Protein AF-A0A9E1WHT6-F1 (afdb_monomer)

Sequence (62 aa):
MIENLTPQQSWDLMQANPSAVMIDVRTKVEHDFVGHPVNAVHVPWKEAPDWQVNPGFVEQVK

Solvent-accessible surface area (backbone atoms only — not comparable to full-atom values): 4032 Å² total; per-residue (Å²): 135,92,82,88,69,53,75,65,56,50,50,53,47,47,72,76,33,86,85,59,81,50,73,41,45,55,35,69,66,50,47,72,71,75,50,70,68,87,86,46,46,79,55,46,46,36,46,83,94,79,59,49,71,43,88,58,45,71,72,75,74,107

Secondary structure (DSSP, 8-state):
------HHHHHHHHHH-TT---EE-S-HHHHHHT---TTPEE--SB-TTT--B-TTHHHHT-

Mean predicted aligned error: 2.6 Å

pLDDT: mean 96.15, std 3.01, range [78.25, 98.19]

Foldseek 3Di:
DDDDDDPVRLVVCVVVDVPDAAEDQDEPCCCVPVHDDPRHHYDHQAYPDVRDGDPCRVVVVD

Structure (mmCIF, N/CA/C/O backbone):
data_AF-A0A9E1WHT6-F1
#
_entry.id   AF-A0A9E1WHT6-F1
#
loop_
_atom_site.group_PDB
_atom_site.id
_atom_site.type_symbol
_atom_site.label_atom_id
_atom_site.label_alt_id
_atom_site.label_comp_id
_atom_site.label_asym_id
_atom_site.label_entity_id
_atom_site.label_seq_id
_atom_site.pdbx_PDB_ins_code
_atom_site.Cartn_x
_atom_site.Cartn_y
_atom_site.Cartn_z
_atom_site.occupancy
_atom_site.B_iso_or_equiv
_atom_site.auth_seq_id
_atom_site.auth_comp_id
_atom_site.auth_asym_id
_atom_site.auth_atom_id
_atom_site.pdbx_PDB_model_num
ATOM 1 N N . MET A 1 1 ? -19.559 1.042 -2.520 1.00 78.25 1 MET A N 1
ATOM 2 C CA . MET A 1 1 ? -19.061 2.294 -3.133 1.00 78.25 1 MET A CA 1
ATOM 3 C C . MET A 1 1 ? -17.668 2.523 -2.573 1.00 78.25 1 MET A C 1
ATOM 5 O O . MET A 1 1 ? -17.478 2.202 -1.409 1.00 78.25 1 MET A O 1
ATOM 9 N N . ILE A 1 2 ? -16.698 2.958 -3.380 1.00 89.19 2 ILE A N 1
ATOM 10 C CA . ILE A 1 2 ? -15.352 3.279 -2.877 1.00 89.19 2 ILE A CA 1
ATOM 11 C C . ILE A 1 2 ? -15.382 4.723 -2.380 1.00 89.19 2 ILE A C 1
ATOM 13 O O . ILE A 1 2 ? -15.816 5.608 -3.117 1.00 89.19 2 ILE A O 1
ATOM 17 N N . GLU A 1 3 ? -14.954 4.943 -1.141 1.00 94.50 3 GLU A N 1
ATOM 18 C CA . GLU A 1 3 ? -14.879 6.267 -0.524 1.00 94.50 3 GLU A CA 1
ATOM 19 C C . GLU A 1 3 ? -13.452 6.811 -0.611 1.00 94.50 3 GLU A C 1
ATOM 21 O O . GLU A 1 3 ? -12.487 6.099 -0.339 1.00 94.50 3 GLU A O 1
ATOM 26 N N . ASN A 1 4 ? -13.318 8.085 -0.981 1.00 96.19 4 ASN A N 1
ATOM 27 C CA . ASN A 1 4 ? -12.035 8.780 -0.966 1.00 96.19 4 ASN A CA 1
ATOM 28 C C . ASN A 1 4 ? -11.916 9.558 0.345 1.00 96.19 4 ASN A C 1
ATOM 30 O O . ASN A 1 4 ? -12.615 10.552 0.541 1.00 96.19 4 ASN A O 1
ATOM 34 N N . LEU A 1 5 ? -11.032 9.104 1.229 1.00 97.06 5 LEU A N 1
ATOM 35 C CA . LEU A 1 5 ? -10.747 9.754 2.506 1.00 97.06 5 LEU A CA 1
ATOM 36 C C . LEU A 1 5 ? -9.548 10.699 2.382 1.00 97.06 5 LEU A C 1
ATOM 38 O O . LEU A 1 5 ? -8.603 10.447 1.633 1.00 97.06 5 LEU A O 1
ATOM 42 N N . THR A 1 6 ? -9.563 11.787 3.148 1.00 98.12 6 THR A N 1
ATOM 43 C CA . THR A 1 6 ? -8.362 12.611 3.356 1.00 98.12 6 THR A CA 1
ATOM 44 C C . THR A 1 6 ? -7.332 11.860 4.211 1.00 98.12 6 THR A C 1
ATOM 46 O O . THR A 1 6 ? -7.710 10.951 4.952 1.00 98.12 6 THR A O 1
ATOM 49 N N . PRO A 1 7 ? -6.040 12.251 4.201 1.00 96.75 7 PRO A N 1
ATOM 50 C CA . PRO A 1 7 ? -5.029 11.608 5.044 1.00 96.75 7 PRO A CA 1
ATOM 51 C C . PRO A 1 7 ? -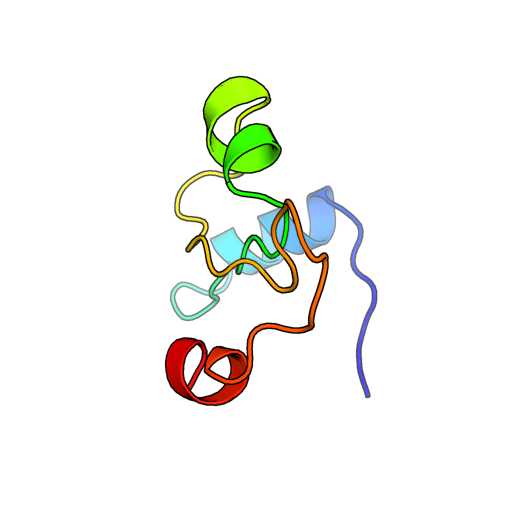5.392 11.577 6.535 1.00 96.75 7 PRO A C 1
ATOM 53 O O . PRO A 1 7 ? -5.188 10.555 7.186 1.00 96.75 7 PRO A O 1
ATOM 56 N N . GLN A 1 8 ? -5.981 12.660 7.058 1.00 97.75 8 GLN A N 1
ATOM 57 C CA . GLN A 1 8 ? -6.419 12.721 8.454 1.00 97.75 8 GLN A CA 1
ATOM 58 C C . GLN A 1 8 ? -7.549 11.723 8.728 1.00 97.75 8 GLN A C 1
ATOM 60 O O . GLN A 1 8 ? -7.461 10.958 9.678 1.00 97.75 8 GLN A O 1
ATOM 65 N N . GLN A 1 9 ? -8.564 11.663 7.861 1.00 97.75 9 GLN A N 1
ATOM 66 C CA . GLN A 1 9 ? -9.671 10.711 8.014 1.00 97.75 9 GLN 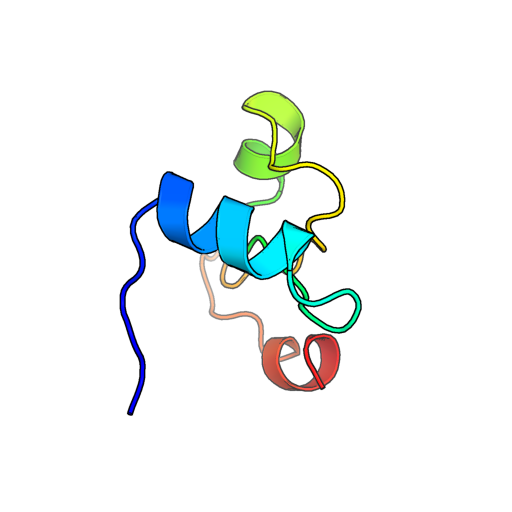A CA 1
ATOM 67 C C . GLN A 1 9 ? -9.202 9.254 7.917 1.00 97.75 9 GLN A C 1
ATOM 69 O O . GLN A 1 9 ? -9.669 8.412 8.678 1.00 97.75 9 GLN A O 1
ATOM 74 N N . SER A 1 10 ? -8.266 8.951 7.013 1.00 96.75 10 SER A N 1
ATOM 75 C CA . SER A 1 10 ? -7.661 7.618 6.910 1.00 96.75 10 SER A CA 1
ATOM 76 C C . SER A 1 10 ? -6.901 7.246 8.180 1.00 96.75 10 SER A C 1
ATOM 78 O O . SER A 1 10 ? -7.011 6.117 8.654 1.00 96.75 10 SER A O 1
ATOM 80 N N . TRP A 1 11 ? -6.148 8.189 8.754 1.00 96.25 11 TRP A N 1
ATOM 81 C CA . TRP A 1 11 ? -5.455 7.971 10.021 1.00 96.25 11 TRP A CA 1
ATOM 82 C C . TRP A 1 11 ? -6.437 7.754 11.175 1.00 96.25 11 TRP A C 1
ATOM 84 O O . TRP A 1 11 ? -6.294 6.782 11.913 1.00 96.25 11 TRP A O 1
ATOM 94 N N . ASP A 1 12 ? -7.467 8.593 11.289 1.00 97.25 12 ASP A N 1
ATOM 95 C CA . ASP A 1 12 ? -8.496 8.472 12.325 1.00 97.25 12 ASP A CA 1
ATOM 96 C C . ASP A 1 12 ? -9.224 7.120 12.230 1.00 97.25 12 ASP A C 1
ATOM 98 O O . ASP A 1 12 ? -9.455 6.469 13.249 1.00 97.25 12 ASP A O 1
ATOM 102 N N . LEU A 1 13 ? -9.514 6.647 11.012 1.00 96.38 13 LEU A N 1
ATOM 103 C CA . LEU A 1 13 ? -10.094 5.324 10.769 1.00 96.38 13 LEU A CA 1
ATOM 104 C C . LEU A 1 13 ? -9.174 4.201 11.261 1.00 96.38 13 LEU A C 1
ATOM 106 O O . LEU A 1 13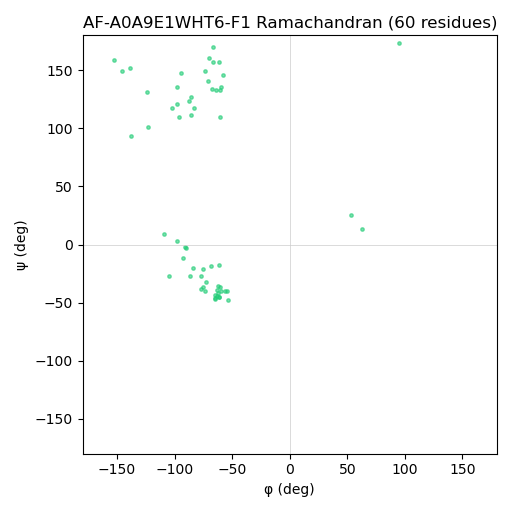 ? -9.644 3.282 11.929 1.00 96.38 13 LEU A O 1
ATOM 110 N N . MET A 1 14 ? -7.873 4.286 10.967 1.00 96.12 14 MET A N 1
ATOM 111 C CA . MET A 1 14 ? -6.880 3.313 11.436 1.00 96.12 14 MET A CA 1
ATOM 112 C C . MET A 1 14 ? -6.777 3.286 12.967 1.00 96.12 14 MET A C 1
ATOM 114 O O . MET A 1 14 ? -6.582 2.221 13.545 1.00 96.12 14 MET A O 1
ATOM 118 N N . GLN A 1 15 ? -6.920 4.437 13.636 1.00 95.88 15 GLN A N 1
ATOM 119 C CA . GLN A 1 15 ? -6.915 4.497 15.103 1.00 95.88 15 GLN A CA 1
ATOM 120 C C . GLN A 1 15 ? -8.208 3.940 15.709 1.00 95.88 15 GLN A C 1
ATOM 122 O O . GLN A 1 15 ? -8.173 3.260 16.734 1.00 95.88 15 GLN A O 1
ATOM 127 N N . ALA A 1 16 ? -9.353 4.237 15.093 1.00 97.94 16 ALA A N 1
ATOM 128 C CA . ALA A 1 16 ? -10.663 3.844 15.601 1.00 97.94 16 ALA A CA 1
ATOM 129 C C . ALA A 1 16 ? -10.991 2.365 15.348 1.00 97.94 16 ALA A C 1
ATOM 131 O O . ALA A 1 16 ? -11.769 1.774 16.099 1.00 97.94 16 ALA A O 1
ATOM 132 N N . ASN A 1 17 ? -10.421 1.765 14.301 1.00 97.25 17 ASN A N 1
ATOM 133 C CA . ASN A 1 17 ? -10.679 0.385 13.919 1.00 97.25 17 ASN A CA 1
ATOM 134 C C . ASN A 1 17 ? -9.381 -0.443 13.873 1.00 97.25 17 ASN A C 1
ATOM 136 O O . ASN A 1 17 ? -8.686 -0.425 12.857 1.00 97.25 17 ASN A O 1
ATOM 140 N N . PRO A 1 18 ? -9.093 -1.258 14.906 1.00 94.50 18 PRO A N 1
ATOM 141 C CA . PRO A 1 18 ? -7.915 -2.127 14.933 1.00 94.50 18 PRO A CA 1
ATOM 142 C C . PRO A 1 18 ? -7.861 -3.183 13.820 1.00 94.50 18 PRO A C 1
ATOM 144 O O . PRO A 1 18 ? -6.800 -3.753 13.587 1.00 94.50 18 PRO A O 1
ATOM 147 N N . SER A 1 19 ? -8.984 -3.482 13.155 1.00 95.25 19 SER A N 1
ATOM 148 C CA . SER A 1 19 ? -9.017 -4.407 12.016 1.00 95.25 19 SER A CA 1
ATOM 149 C C . SER A 1 19 ? -8.789 -3.711 10.671 1.00 95.25 19 SER A C 1
ATOM 151 O O . SER A 1 19 ? -8.821 -4.377 9.637 1.00 95.25 19 SER A O 1
ATOM 153 N N . ALA A 1 20 ? -8.652 -2.383 10.649 1.00 95.88 20 ALA A N 1
ATOM 154 C CA . ALA A 1 20 ? -8.356 -1.653 9.428 1.00 95.88 20 ALA A CA 1
ATOM 155 C C . ALA A 1 20 ? -6.917 -1.931 8.982 1.00 95.88 20 ALA A C 1
ATOM 157 O O . ALA A 1 20 ? -5.993 -1.991 9.793 1.00 95.88 20 ALA A O 1
ATOM 158 N N . VAL A 1 21 ? -6.735 -2.076 7.672 1.00 95.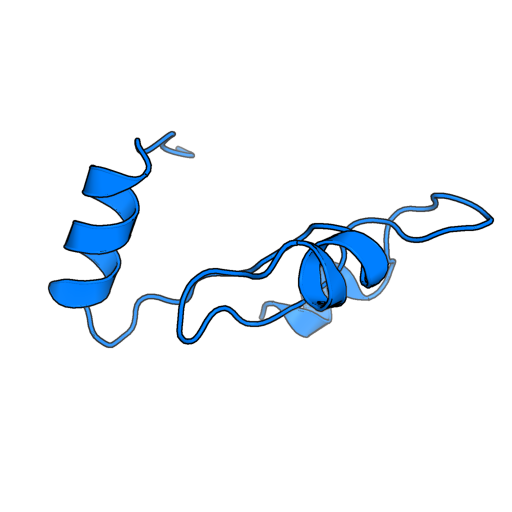75 21 VAL A N 1
ATOM 159 C CA . VAL A 1 21 ? -5.430 -2.322 7.059 1.00 95.75 21 VAL A CA 1
ATOM 160 C C . VAL A 1 21 ? -5.175 -1.247 6.016 1.00 95.75 21 VAL A C 1
ATOM 162 O O . VAL A 1 21 ? -6.024 -0.978 5.165 1.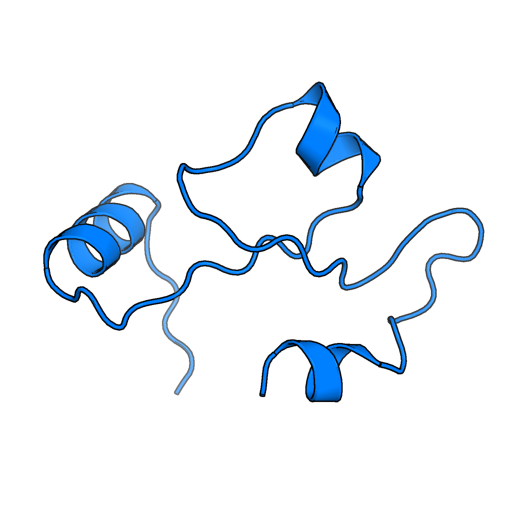00 95.75 21 VAL A O 1
ATOM 165 N N . MET A 1 22 ? -3.991 -0.642 6.071 1.00 97.06 22 MET A N 1
ATOM 166 C CA . MET A 1 22 ? -3.519 0.281 5.049 1.00 97.06 22 MET A CA 1
ATOM 167 C C . MET A 1 22 ? -2.595 -0.462 4.090 1.00 97.06 22 MET A C 1
ATOM 169 O O . MET A 1 22 ? -1.571 -0.994 4.512 1.00 97.06 22 MET A O 1
ATOM 173 N N . ILE A 1 23 ? -2.952 -0.484 2.806 1.00 97.69 23 ILE A N 1
ATOM 174 C CA . ILE A 1 23 ? -2.125 -1.078 1.755 1.00 97.69 23 ILE A CA 1
ATOM 175 C C . ILE A 1 23 ? -1.418 0.042 0.996 1.00 97.69 23 ILE A C 1
ATOM 177 O O . ILE A 1 23 ? -2.065 0.884 0.372 1.00 97.69 23 ILE A O 1
ATOM 181 N N . ASP A 1 24 ? -0.090 0.054 1.048 1.00 98.12 24 ASP A N 1
ATOM 182 C CA . ASP A 1 24 ? 0.727 0.929 0.215 1.00 98.12 24 ASP A CA 1
ATOM 183 C C . ASP A 1 24 ? 0.956 0.252 -1.137 1.00 98.12 24 ASP A C 1
ATOM 185 O O . ASP A 1 24 ? 1.639 -0.768 -1.228 1.00 98.12 24 ASP A O 1
ATOM 189 N N . VAL A 1 25 ? 0.353 0.816 -2.182 1.00 98.06 25 VAL A N 1
ATOM 190 C CA . VAL A 1 25 ? 0.388 0.262 -3.543 1.00 98.06 25 VAL A CA 1
ATOM 191 C C . VA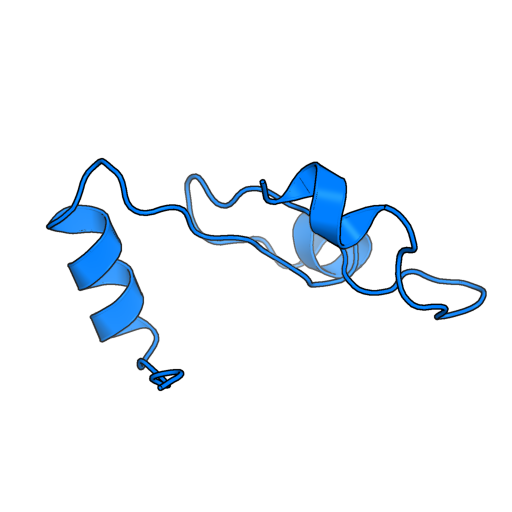L A 1 25 ? 1.443 0.902 -4.441 1.00 98.06 25 VAL A C 1
ATOM 193 O O . VAL A 1 25 ? 1.512 0.582 -5.633 1.00 98.06 25 VAL A O 1
ATOM 196 N N . ARG A 1 26 ? 2.235 1.831 -3.890 1.00 98.12 26 ARG A N 1
ATOM 197 C CA . ARG A 1 26 ? 3.322 2.5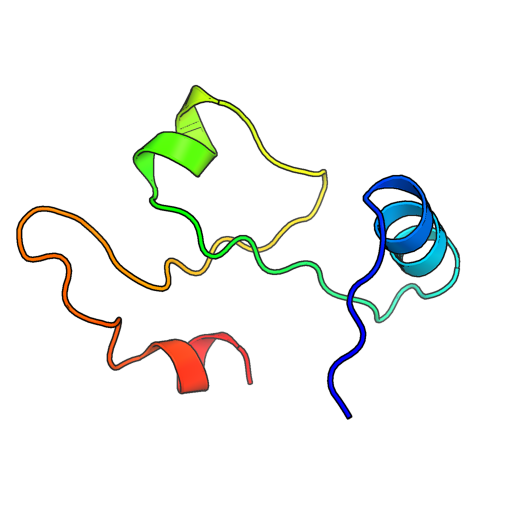12 -4.601 1.00 98.12 26 ARG A CA 1
ATOM 198 C C . ARG A 1 26 ? 4.443 1.541 -4.956 1.00 98.12 26 ARG A C 1
ATOM 200 O O . ARG A 1 26 ? 4.480 0.402 -4.485 1.00 98.12 26 ARG A O 1
ATOM 207 N N . THR A 1 27 ? 5.380 2.010 -5.771 1.00 98.06 27 THR A N 1
ATOM 208 C CA . THR A 1 27 ? 6.586 1.238 -6.086 1.00 98.06 27 THR A CA 1
ATOM 209 C C . THR A 1 27 ? 7.409 0.963 -4.832 1.00 98.06 27 THR A C 1
ATOM 211 O O . THR A 1 27 ? 7.349 1.708 -3.846 1.00 98.06 27 THR A O 1
ATOM 214 N N . LYS A 1 28 ? 8.239 -0.081 -4.879 1.00 96.50 28 LYS A N 1
ATOM 215 C CA . LYS A 1 28 ? 9.187 -0.374 -3.798 1.00 96.50 28 LYS A CA 1
ATOM 216 C C . LYS A 1 28 ? 10.115 0.806 -3.506 1.00 96.50 28 LYS A C 1
ATOM 218 O O . LYS A 1 28 ? 10.388 1.103 -2.347 1.00 96.50 28 LYS A O 1
ATOM 223 N N . VAL A 1 29 ? 10.573 1.498 -4.547 1.00 97.44 29 VAL A N 1
ATOM 224 C CA . VAL A 1 29 ? 11.475 2.647 -4.395 1.00 97.44 29 VAL A CA 1
ATOM 225 C C . VAL A 1 29 ? 10.799 3.780 -3.616 1.00 97.44 29 VAL A C 1
ATOM 227 O O . VAL A 1 29 ? 11.399 4.341 -2.704 1.00 97.44 29 VAL A O 1
ATOM 230 N N . GLU A 1 30 ? 9.544 4.109 -3.917 1.00 98.00 30 GLU A N 1
ATOM 231 C CA . GLU A 1 30 ? 8.820 5.138 -3.162 1.00 98.00 30 GLU A CA 1
ATOM 232 C C . GLU A 1 30 ? 8.594 4.725 -1.704 1.00 98.00 30 GLU A C 1
ATOM 234 O O . GLU A 1 30 ? 8.792 5.537 -0.800 1.00 98.00 30 GLU A O 1
ATOM 239 N N . HIS A 1 31 ? 8.207 3.467 -1.474 1.00 97.62 31 HIS A N 1
ATOM 240 C CA . HIS A 1 31 ? 7.953 2.936 -0.137 1.00 97.62 31 HIS A CA 1
ATOM 241 C C . HIS A 1 31 ? 9.206 2.973 0.754 1.00 97.62 31 HIS A C 1
ATOM 243 O O . HIS A 1 31 ? 9.133 3.420 1.903 1.00 97.62 31 HIS A O 1
ATOM 249 N N . ASP A 1 32 ? 10.351 2.550 0.212 1.00 96.88 32 ASP A N 1
ATOM 250 C CA . ASP A 1 32 ? 11.609 2.434 0.952 1.00 96.88 32 ASP A CA 1
ATOM 251 C C . ASP A 1 32 ? 12.294 3.792 1.175 1.00 96.88 32 ASP A C 1
ATOM 253 O O . ASP A 1 32 ? 12.878 4.018 2.235 1.00 96.88 32 ASP A O 1
ATOM 257 N N . PHE A 1 33 ? 12.251 4.700 0.190 1.00 97.38 33 PHE A N 1
ATOM 258 C CA . PHE A 1 33 ? 13.080 5.915 0.208 1.00 97.38 33 PHE A CA 1
ATOM 259 C C . PHE A 1 33 ? 12.326 7.207 0.541 1.00 97.38 33 PHE A C 1
ATOM 261 O O . PHE A 1 33 ? 12.939 8.133 1.069 1.00 97.38 33 PHE A O 1
ATOM 268 N N . VAL A 1 34 ? 11.021 7.301 0.260 1.00 97.81 34 VAL A N 1
ATOM 269 C CA . VAL A 1 34 ? 10.202 8.462 0.679 1.00 97.81 34 VAL A CA 1
ATOM 270 C C . VAL A 1 34 ? 9.664 8.259 2.097 1.00 97.81 34 VAL A C 1
ATOM 272 O O . VAL A 1 34 ? 9.414 9.224 2.818 1.00 97.81 34 VAL A O 1
ATOM 275 N N . GLY A 1 35 ? 9.504 6.998 2.501 1.00 96.56 35 GLY A N 1
ATOM 276 C CA . GLY A 1 35 ? 8.804 6.597 3.711 1.00 96.56 35 GLY A CA 1
ATOM 277 C C . GLY A 1 35 ? 7.347 6.242 3.431 1.00 96.56 35 GLY A C 1
ATOM 278 O O . GLY A 1 35 ? 6.829 6.395 2.319 1.00 96.56 35 GLY A O 1
ATOM 279 N N . HIS A 1 36 ? 6.679 5.739 4.460 1.00 97.25 36 HIS A N 1
ATOM 280 C CA . HIS A 1 36 ? 5.327 5.203 4.378 1.00 97.25 36 HIS A CA 1
ATOM 281 C C . HIS A 1 36 ? 4.606 5.342 5.727 1.00 97.25 36 HIS A C 1
ATOM 283 O O . HIS A 1 36 ? 5.261 5.486 6.764 1.00 97.25 36 HIS A O 1
ATOM 289 N N . PRO A 1 37 ? 3.261 5.321 5.736 1.00 95.69 37 PRO A N 1
ATOM 290 C CA . PRO A 1 37 ? 2.493 5.325 6.974 1.00 95.69 37 PRO A CA 1
ATOM 291 C C . PRO A 1 37 ? 2.844 4.134 7.870 1.00 95.69 37 PRO A C 1
ATOM 293 O O . PRO A 1 37 ? 3.124 3.033 7.395 1.00 95.69 37 PRO A O 1
ATOM 296 N N . VAL A 1 38 ? 2.799 4.354 9.182 1.00 93.69 38 VAL A N 1
ATOM 297 C CA . VAL A 1 38 ? 3.094 3.314 10.175 1.00 93.69 38 VAL A CA 1
ATOM 298 C C . VAL A 1 38 ? 2.128 2.138 10.004 1.00 93.69 38 VAL A C 1
ATOM 300 O O . VAL A 1 38 ? 0.924 2.341 9.860 1.00 93.69 38 VAL A O 1
ATOM 303 N N . ASN A 1 39 ? 2.662 0.913 10.051 1.00 92.94 39 ASN A N 1
ATOM 304 C CA . ASN A 1 39 ? 1.932 -0.351 9.880 1.00 92.94 39 ASN A CA 1
ATOM 305 C C . ASN A 1 39 ? 1.274 -0.555 8.501 1.00 92.94 39 ASN A C 1
ATOM 307 O O . ASN A 1 39 ? 0.453 -1.461 8.356 1.00 92.94 39 ASN A O 1
ATOM 311 N N . ALA A 1 40 ? 1.620 0.246 7.486 1.00 97.25 40 ALA A N 1
ATOM 312 C CA . ALA A 1 40 ? 1.171 -0.016 6.124 1.00 97.25 40 ALA A CA 1
ATOM 313 C C . ALA A 1 40 ? 1.808 -1.304 5.577 1.00 97.25 40 ALA A C 1
ATOM 315 O O . ALA A 1 40 ? 3.019 -1.505 5.687 1.00 97.25 40 ALA A O 1
ATOM 316 N N . VAL A 1 41 ? 0.999 -2.160 4.954 1.00 97.38 41 VAL A N 1
ATOM 317 C CA . VAL A 1 41 ? 1.479 -3.346 4.237 1.00 97.38 41 VAL A CA 1
ATOM 318 C C . VAL A 1 41 ? 1.805 -2.942 2.805 1.00 97.38 41 VAL A C 1
ATOM 320 O O . VAL A 1 41 ? 0.951 -2.411 2.095 1.00 97.38 41 VAL A O 1
ATOM 323 N N . HIS A 1 42 ? 3.041 -3.179 2.372 1.00 98.06 42 HIS A N 1
ATOM 324 C CA . HIS A 1 42 ? 3.466 -2.858 1.012 1.00 98.06 42 HIS A CA 1
ATOM 325 C C . HIS A 1 42 ? 3.081 -3.973 0.040 1.00 98.06 42 HIS A C 1
ATOM 327 O O . HIS A 1 42 ? 3.560 -5.100 0.156 1.00 98.06 42 HIS A O 1
ATOM 333 N N . VAL A 1 43 ? 2.223 -3.647 -0.928 1.00 98.19 43 VAL A N 1
ATOM 334 C CA . VAL A 1 43 ? 1.839 -4.538 -2.029 1.00 98.19 43 VAL A CA 1
ATOM 335 C C . VAL A 1 43 ? 1.808 -3.705 -3.312 1.00 98.19 43 VAL A C 1
ATOM 337 O O . VAL A 1 43 ? 0.790 -3.075 -3.602 1.00 98.19 43 VAL A O 1
ATOM 340 N N . PRO A 1 44 ? 2.901 -3.654 -4.092 1.00 97.69 44 PRO A N 1
ATOM 341 C CA . PRO A 1 44 ? 2.979 -2.773 -5.249 1.00 97.69 44 PRO A CA 1
ATOM 342 C C . PRO A 1 44 ? 1.942 -3.163 -6.308 1.00 97.69 44 PRO A C 1
ATOM 344 O O . PRO A 1 44 ? 1.799 -4.336 -6.674 1.00 97.69 44 PRO A O 1
ATOM 347 N N . TRP A 1 45 ? 1.225 -2.163 -6.828 1.00 98.06 45 TRP A N 1
ATOM 348 C CA . TRP A 1 45 ? 0.281 -2.365 -7.931 1.00 98.06 45 TRP A CA 1
ATOM 349 C C . TRP A 1 45 ? 0.997 -2.535 -9.272 1.00 98.06 45 TRP A C 1
ATOM 351 O O . TRP A 1 45 ? 0.563 -3.313 -10.122 1.00 98.06 45 TRP A O 1
ATOM 361 N N . LYS A 1 46 ? 2.099 -1.805 -9.458 1.00 97.50 46 LYS A N 1
ATOM 362 C CA . LYS A 1 46 ? 2.983 -1.843 -10.627 1.00 97.50 46 LYS A CA 1
ATOM 363 C C . LYS A 1 46 ? 4.414 -1.603 -10.171 1.00 97.50 46 LYS A C 1
ATOM 365 O O . LYS A 1 46 ? 4.625 -0.839 -9.234 1.00 97.50 46 LYS A O 1
ATOM 370 N N . GLU A 1 47 ? 5.373 -2.183 -10.880 1.00 96.00 47 GLU A N 1
ATOM 371 C CA . GLU A 1 47 ? 6.796 -1.999 -10.591 1.00 96.00 47 GLU A CA 1
ATOM 372 C C . GLU A 1 47 ? 7.596 -1.842 -11.893 1.00 96.00 47 GLU A C 1
ATOM 374 O O . GLU A 1 47 ? 7.200 -2.330 -12.957 1.00 96.00 47 GLU A O 1
ATOM 379 N N . ALA A 1 48 ? 8.715 -1.127 -11.812 1.00 94.31 48 ALA A N 1
ATOM 380 C CA . ALA A 1 48 ? 9.697 -1.048 -12.885 1.00 94.31 48 ALA A CA 1
ATOM 381 C C . ALA A 1 48 ? 10.392 -2.413 -13.108 1.00 94.31 48 ALA A C 1
ATOM 383 O O . ALA A 1 48 ? 10.485 -3.209 -12.172 1.00 94.31 48 ALA A O 1
ATOM 384 N N . PRO A 1 49 ? 10.961 -2.665 -14.302 1.00 94.94 49 PRO A N 1
ATOM 385 C CA . 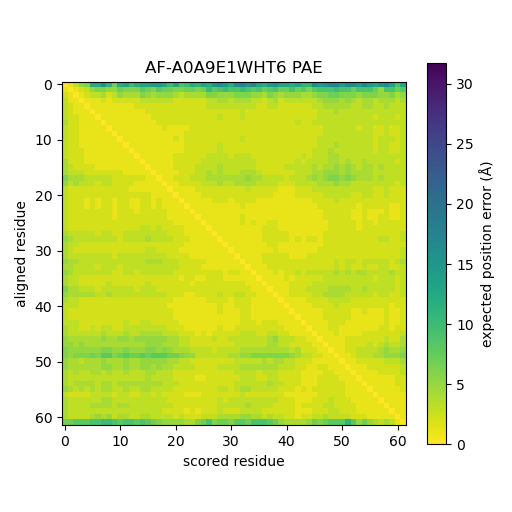PRO A 1 49 ? 11.058 -1.758 -15.455 1.00 94.94 49 PRO A CA 1
ATOM 386 C C . PRO A 1 49 ? 9.829 -1.735 -16.373 1.00 94.94 49 PRO A C 1
ATOM 388 O O . PRO A 1 49 ? 9.653 -0.789 -17.137 1.00 94.94 49 PRO A O 1
ATOM 391 N N . ASP A 1 50 ? 8.998 -2.766 -16.323 1.00 94.94 50 ASP A N 1
ATOM 392 C CA . ASP A 1 50 ? 7.968 -3.054 -17.320 1.00 94.94 50 ASP A CA 1
ATOM 393 C C . ASP A 1 50 ? 6.595 -2.451 -16.991 1.00 94.94 50 ASP A C 1
ATOM 395 O O . ASP A 1 50 ? 5.728 -2.391 -17.870 1.00 94.94 50 ASP A O 1
ATOM 399 N N . TRP A 1 51 ? 6.407 -1.941 -15.765 1.00 95.44 51 TRP A N 1
ATOM 400 C CA . TRP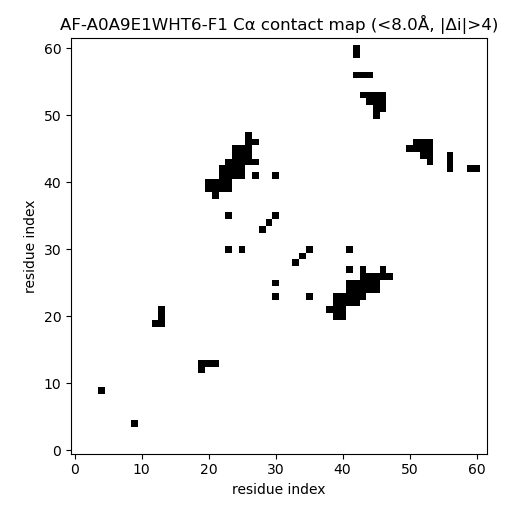 A 1 51 ? 5.215 -1.204 -15.315 1.00 95.44 51 TRP A CA 1
ATOM 401 C C . TRP A 1 51 ? 3.897 -1.950 -15.548 1.00 95.44 51 TRP A C 1
ATOM 403 O O . TRP A 1 51 ? 2.822 -1.345 -15.677 1.00 95.44 51 TRP A O 1
ATOM 413 N N . GLN A 1 52 ? 3.979 -3.278 -15.601 1.00 97.00 52 GLN A N 1
ATOM 414 C CA . GLN A 1 52 ? 2.821 -4.143 -15.705 1.00 97.00 52 GLN A CA 1
ATOM 415 C C . GLN A 1 52 ? 2.095 -4.195 -14.368 1.00 97.00 52 GLN A C 1
ATOM 417 O O . GLN A 1 52 ? 2.694 -4.059 -13.300 1.00 97.00 52 GLN A O 1
ATOM 422 N N . VAL A 1 53 ? 0.777 -4.372 -14.444 1.00 97.69 53 VAL A N 1
ATOM 423 C CA . VAL A 1 53 ? -0.030 -4.641 -13.254 1.00 97.69 53 VAL A CA 1
ATOM 424 C C . VAL A 1 53 ? 0.461 -5.937 -12.626 1.00 97.69 53 VAL A C 1
ATOM 426 O O . VAL A 1 53 ? 0.615 -6.935 -13.326 1.00 97.69 53 VAL A O 1
ATOM 429 N N . ASN A 1 54 ? 0.669 -5.920 -11.314 1.00 97.25 54 ASN A N 1
ATOM 430 C CA . ASN A 1 54 ? 1.033 -7.092 -10.538 1.00 97.25 54 ASN A CA 1
ATOM 431 C C . ASN A 1 54 ? -0.075 -8.164 -10.650 1.00 97.25 54 ASN A C 1
ATOM 433 O O . ASN A 1 54 ? -1.159 -7.987 -10.084 1.00 97.25 54 ASN A O 1
ATOM 437 N N . PRO A 1 55 ? 0.169 -9.291 -11.349 1.00 97.12 55 PRO A N 1
ATOM 438 C CA . PRO A 1 55 ? -0.857 -10.309 -11.572 1.00 97.12 55 PRO A CA 1
ATOM 439 C C . PRO A 1 55 ? -1.254 -11.043 -10.281 1.00 97.12 55 PRO A C 1
ATOM 441 O O . PRO A 1 55 ? -2.322 -11.646 -10.227 1.00 97.12 55 PRO A O 1
ATOM 444 N N . GLY A 1 56 ? -0.417 -10.984 -9.239 1.00 97.19 56 GLY A N 1
ATOM 445 C CA . GLY A 1 56 ? -0.676 -11.571 -7.926 1.00 97.19 56 GLY A CA 1
ATOM 446 C C . GLY A 1 56 ? -1.369 -10.631 -6.940 1.00 97.19 56 GLY A C 1
ATOM 447 O O . GLY A 1 56 ? -1.680 -11.068 -5.835 1.00 97.19 56 GLY A O 1
ATOM 448 N N . PHE A 1 57 ? -1.638 -9.373 -7.312 1.00 97.25 57 PHE A N 1
ATOM 449 C CA . PHE A 1 57 ? -2.119 -8.349 -6.378 1.00 97.25 57 PHE A CA 1
ATOM 450 C C . PHE A 1 57 ? -3.359 -8.791 -5.598 1.00 97.25 57 PHE A C 1
ATOM 452 O O . PHE A 1 57 ? -3.394 -8.686 -4.379 1.00 97.25 57 PHE A O 1
ATOM 459 N N . VAL A 1 58 ? -4.360 -9.342 -6.295 1.00 96.69 58 VAL A N 1
ATOM 460 C CA . VAL A 1 58 ? -5.615 -9.789 -5.671 1.00 96.69 58 VAL A CA 1
ATOM 461 C C . VAL A 1 58 ? -5.369 -10.881 -4.632 1.00 96.69 58 VAL A C 1
ATOM 463 O O . VAL A 1 58 ? -6.039 -10.893 -3.612 1.00 96.69 58 VAL A O 1
ATOM 466 N N . GLU A 1 59 ? -4.418 -11.785 -4.861 1.00 97.50 59 GLU A N 1
ATOM 467 C CA . GLU A 1 59 ? -4.094 -12.839 -3.895 1.00 97.50 59 GLU A CA 1
ATOM 468 C C . GLU A 1 59 ? -3.353 -12.289 -2.670 1.00 97.50 59 GLU A C 1
ATOM 470 O O . GLU A 1 59 ? -3.545 -12.777 -1.565 1.00 97.50 59 GLU A O 1
ATOM 475 N N . GLN A 1 60 ? -2.544 -11.246 -2.854 1.00 96.75 60 GLN A N 1
ATOM 476 C CA . GLN A 1 60 ? -1.753 -10.625 -1.790 1.00 96.75 60 GLN A CA 1
ATOM 477 C C . GLN A 1 60 ? -2.579 -9.751 -0.835 1.00 96.75 60 GLN A C 1
ATOM 479 O O . GLN A 1 60 ? -2.123 -9.490 0.275 1.00 96.75 60 GLN A O 1
ATOM 484 N N . VAL A 1 61 ? -3.762 -9.285 -1.256 1.00 94.81 61 VAL A N 1
ATOM 485 C CA . VAL A 1 61 ? -4.643 -8.399 -0.464 1.00 94.81 61 VAL A CA 1
ATOM 486 C C . VAL A 1 61 ? -5.924 -9.081 0.035 1.00 94.81 61 VAL A C 1
ATOM 488 O O . VAL A 1 61 ? -6.832 -8.394 0.505 1.00 94.81 61 VAL A O 1
ATOM 491 N N . LYS A 1 62 ? -6.027 -10.405 -0.122 1.00 86.88 62 LYS A N 1
ATOM 492 C CA . LYS A 1 62 ? -7.158 -11.210 0.361 1.00 86.88 62 LYS A CA 1
ATOM 493 C C . LYS A 1 62 ? -7.146 -11.418 1.870 1.00 86.88 62 LYS A C 1
ATOM 495 O O . LYS A 1 62 ? -6.046 -11.521 2.451 1.00 86.88 62 LYS A O 1
#

Nearest PDB structures (foldseek):
  8w14-assembly1_A  TM=8.686E-01  e=3.390E-04  Acinetobacter baumannii 118362
  8w14-assembly1_B-2  TM=8.708E-01  e=3.893E-04  Acinetobacter baumannii 118362

Radius of gyration: 12.97 Å; Cα contacts (8 Å, |Δi|>4): 59; chains: 1; bounding box: 32×26×33 Å